Protein AF-A0A973JSM1-F1 (afdb_monomer_lite)

Foldseek 3Di:
DPPVVVVVVVCVLVVVLVVVLVVCVVPDDPDNPPVNVVSVVVSVVVVVVVVVCCVVVVVVVVVVVVVVPD

Structure (mmCIF, N/CA/C/O backbone):
data_AF-A0A973JSM1-F1
#
_entry.id   AF-A0A973JSM1-F1
#
loop_
_atom_site.group_PDB
_atom_site.id
_atom_site.type_symbol
_atom_site.label_atom_id
_atom_site.label_alt_id
_atom_site.label_comp_id
_atom_site.label_asym_id
_atom_site.label_entity_id
_atom_site.label_seq_id
_atom_site.pdbx_PDB_ins_code
_atom_site.Cartn_x
_atom_site.Cartn_y
_atom_site.Cartn_z
_atom_site.occupancy
_atom_site.B_iso_or_equiv
_atom_site.auth_seq_id
_atom_site.auth_comp_id
_atom_site.auth_asym_id
_atom_site.auth_atom_id
_atom_site.pdbx_PDB_model_num
ATOM 1 N N . MET A 1 1 ? 20.758 5.956 -4.390 1.00 59.53 1 MET A N 1
ATOM 2 C CA . MET A 1 1 ? 19.681 6.269 -5.350 1.00 59.53 1 MET A CA 1
ATOM 3 C C . MET A 1 1 ? 18.452 5.374 -5.187 1.00 59.53 1 MET A C 1
ATOM 5 O O . MET A 1 1 ? 17.371 5.845 -5.489 1.00 59.53 1 MET A O 1
ATOM 9 N N . GLU A 1 2 ? 18.566 4.166 -4.619 1.00 72.56 2 GLU A N 1
ATOM 10 C CA . GLU A 1 2 ? 17.405 3.267 -4.451 1.00 72.56 2 GLU A CA 1
ATOM 11 C C . GLU A 1 2 ? 16.595 3.489 -3.158 1.00 72.56 2 GLU A C 1
ATOM 13 O O . GLU A 1 2 ? 15.370 3.458 -3.186 1.00 72.56 2 GLU A O 1
ATOM 18 N N . LEU A 1 3 ? 17.245 3.776 -2.019 1.00 85.75 3 LEU A N 1
ATOM 19 C CA . LEU A 1 3 ? 16.564 3.815 -0.712 1.00 85.75 3 LEU A CA 1
ATOM 20 C C . LEU A 1 3 ? 15.420 4.838 -0.650 1.00 85.75 3 LEU A C 1
ATOM 22 O O . LEU A 1 3 ? 14.338 4.523 -0.164 1.00 85.75 3 LEU A O 1
ATOM 26 N N . THR A 1 4 ? 15.645 6.046 -1.171 1.00 89.25 4 THR A N 1
ATOM 27 C CA . THR A 1 4 ? 14.655 7.132 -1.169 1.00 89.25 4 THR A CA 1
ATOM 28 C C . THR A 1 4 ? 13.419 6.776 -1.986 1.00 89.25 4 THR A C 1
ATOM 30 O O . THR A 1 4 ? 12.317 7.145 -1.600 1.00 89.25 4 THR A O 1
ATOM 33 N N . ASN A 1 5 ? 13.588 6.037 -3.086 1.00 86.56 5 ASN A N 1
ATOM 34 C CA . ASN A 1 5 ? 12.490 5.657 -3.969 1.00 86.56 5 ASN A CA 1
ATOM 35 C C . ASN A 1 5 ? 11.616 4.574 -3.322 1.00 86.56 5 ASN A C 1
ATOM 37 O O . ASN A 1 5 ? 10.394 4.686 -3.298 1.00 86.56 5 ASN A O 1
ATOM 41 N N . ILE A 1 6 ? 12.248 3.572 -2.701 1.00 86.31 6 ILE A N 1
ATOM 42 C CA . ILE A 1 6 ? 11.548 2.523 -1.947 1.00 86.31 6 ILE A CA 1
ATOM 43 C C . ILE A 1 6 ? 10.818 3.140 -0.741 1.00 86.31 6 ILE A C 1
ATOM 45 O O . ILE A 1 6 ? 9.677 2.777 -0.457 1.00 86.31 6 ILE A O 1
ATOM 49 N N . LEU A 1 7 ? 11.440 4.122 -0.074 1.00 89.38 7 LEU A N 1
ATOM 50 C CA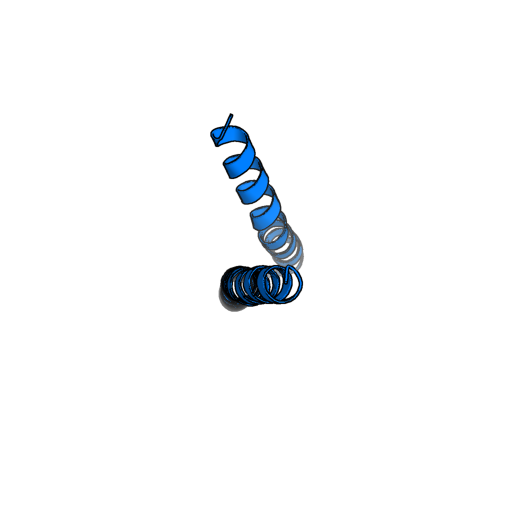 . LEU A 1 7 ? 10.813 4.908 0.992 1.00 89.38 7 LEU A CA 1
ATOM 51 C C . LEU A 1 7 ? 9.606 5.701 0.486 1.00 89.38 7 LEU A C 1
ATOM 53 O O . LEU A 1 7 ? 8.547 5.622 1.100 1.00 89.38 7 LEU A O 1
ATOM 57 N N . LEU A 1 8 ? 9.733 6.438 -0.622 1.00 86.94 8 LEU A N 1
ATOM 58 C CA . LEU A 1 8 ? 8.637 7.238 -1.177 1.00 86.94 8 LEU A CA 1
ATOM 59 C C . LEU A 1 8 ? 7.449 6.366 -1.592 1.00 86.94 8 LEU A C 1
ATOM 61 O O . LEU A 1 8 ? 6.311 6.702 -1.275 1.00 86.94 8 LEU A O 1
ATOM 65 N N . VAL A 1 9 ? 7.708 5.236 -2.256 1.00 86.81 9 VAL A N 1
ATOM 66 C CA . VAL A 1 9 ? 6.665 4.280 -2.655 1.00 86.81 9 VAL A CA 1
ATOM 67 C C . VAL A 1 9 ? 6.014 3.654 -1.423 1.00 86.81 9 VAL A C 1
ATOM 69 O O . VAL A 1 9 ? 4.788 3.598 -1.342 1.00 86.81 9 VAL A O 1
ATOM 72 N N . GLY A 1 10 ? 6.809 3.245 -0.432 1.00 84.19 10 GLY A N 1
ATOM 73 C CA . GLY A 1 10 ? 6.299 2.699 0.825 1.00 84.19 10 GLY A CA 1
ATOM 74 C C . GLY A 1 10 ? 5.426 3.695 1.592 1.00 84.19 10 GLY A C 1
ATOM 75 O O . GLY A 1 10 ? 4.350 3.329 2.065 1.00 84.19 10 GLY A O 1
ATOM 76 N N . ILE A 1 11 ? 5.845 4.962 1.672 1.00 85.06 11 ILE A N 1
ATOM 77 C CA . ILE A 1 11 ? 5.084 6.043 2.315 1.00 85.06 11 ILE A CA 1
ATOM 78 C C . ILE A 1 11 ? 3.799 6.338 1.536 1.00 85.06 11 ILE A C 1
ATOM 80 O O . ILE A 1 11 ? 2.734 6.415 2.145 1.00 85.06 11 ILE A O 1
ATOM 84 N N . GLY A 1 12 ? 3.875 6.462 0.208 1.00 83.69 12 GLY A N 1
ATOM 85 C CA . GLY A 1 12 ? 2.719 6.746 -0.644 1.00 83.69 12 GLY A CA 1
ATOM 86 C C . GLY A 1 12 ? 1.644 5.665 -0.546 1.00 83.69 12 GLY A C 1
ATOM 87 O O . GLY A 1 12 ? 0.472 5.974 -0.363 1.00 83.69 12 GLY A O 1
ATOM 88 N N . VAL A 1 13 ? 2.050 4.395 -0.565 1.00 81.81 13 VAL A N 1
ATOM 89 C CA . VAL A 1 13 ? 1.131 3.260 -0.410 1.00 81.81 13 VAL A CA 1
ATOM 90 C C . VAL A 1 13 ? 0.569 3.166 1.018 1.00 81.81 13 VAL A C 1
ATOM 92 O O . VAL A 1 13 ? -0.593 2.815 1.201 1.00 81.81 13 VAL A O 1
ATOM 95 N N . SER A 1 14 ? 1.349 3.517 2.045 1.00 82.44 14 SER A N 1
ATOM 96 C CA . SER A 1 14 ? 0.886 3.465 3.443 1.00 82.44 14 SER A CA 1
ATOM 97 C C . SER A 1 14 ? -0.056 4.618 3.825 1.00 82.44 14 SER A C 1
ATOM 99 O O . SER A 1 14 ? -0.870 4.466 4.739 1.00 82.44 14 SER A O 1
ATOM 101 N N . MET A 1 15 ? 0.033 5.766 3.140 1.00 82.88 15 MET A N 1
ATOM 102 C CA . MET A 1 15 ? -0.755 6.979 3.415 1.00 82.88 15 MET A CA 1
ATOM 103 C C . MET A 1 15 ? -2.267 6.736 3.331 1.00 82.88 15 MET A C 1
ATOM 105 O O . MET A 1 15 ? -3.040 7.304 4.108 1.00 82.88 15 MET A O 1
ATOM 109 N N . ASP A 1 16 ? -2.683 5.853 2.430 1.00 78.81 16 ASP A N 1
ATOM 110 C CA . ASP A 1 16 ? -4.089 5.576 2.157 1.00 78.81 16 ASP A CA 1
ATOM 111 C C . ASP A 1 16 ? -4.726 4.762 3.309 1.00 78.81 16 ASP A C 1
ATOM 113 O O . ASP A 1 16 ? -5.768 5.128 3.862 1.00 78.81 16 ASP A O 1
ATOM 117 N N . ALA A 1 17 ? -4.010 3.748 3.813 1.00 77.06 17 ALA A N 1
ATOM 118 C CA . ALA A 1 17 ? -4.412 2.989 5.001 1.00 77.06 17 ALA A CA 1
ATOM 119 C C . ALA A 1 17 ? -4.370 3.834 6.292 1.00 77.06 17 ALA A C 1
ATOM 121 O O . ALA A 1 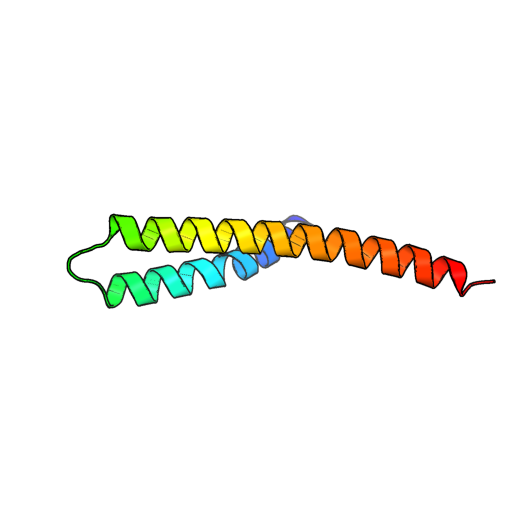17 ? -5.250 3.715 7.151 1.00 77.06 17 ALA A O 1
ATOM 122 N N . PHE A 1 18 ? -3.372 4.716 6.430 1.00 78.31 18 PHE A N 1
ATOM 123 C CA . PHE A 1 18 ? -3.231 5.616 7.579 1.00 78.31 18 PHE A CA 1
ATOM 124 C C . PHE A 1 18 ? -4.382 6.625 7.672 1.00 78.31 18 PHE A C 1
ATOM 126 O O . PHE A 1 18 ? -4.943 6.828 8.750 1.00 78.31 18 PHE A O 1
ATOM 133 N N . THR A 1 19 ? -4.790 7.202 6.542 1.00 78.94 19 THR A N 1
ATOM 134 C CA . THR A 1 19 ? -5.896 8.169 6.474 1.00 78.94 19 THR A CA 1
ATOM 135 C C . THR A 1 19 ? -7.214 7.534 6.909 1.00 78.94 19 THR A C 1
ATOM 137 O O . THR A 1 19 ? -7.933 8.087 7.745 1.00 78.94 19 THR A O 1
ATOM 140 N N . VAL A 1 20 ? -7.511 6.325 6.424 1.00 74.38 20 VAL A N 1
ATOM 141 C CA . VAL A 1 20 ? -8.730 5.598 6.803 1.00 74.38 20 VAL A CA 1
ATOM 142 C C . VAL A 1 20 ? -8.707 5.194 8.281 1.00 74.38 20 VAL A C 1
ATOM 144 O O . VAL A 1 20 ? -9.733 5.304 8.958 1.00 74.38 20 VAL A O 1
ATOM 147 N N . ALA A 1 21 ? -7.550 4.786 8.812 1.00 73.69 21 ALA A N 1
ATOM 148 C CA . ALA A 1 21 ? -7.386 4.479 10.232 1.00 73.69 21 ALA A CA 1
ATOM 149 C C . ALA A 1 21 ? -7.582 5.716 11.126 1.00 73.69 21 ALA A C 1
ATOM 151 O O . ALA A 1 21 ? -8.263 5.617 12.147 1.00 73.69 21 ALA A O 1
ATOM 152 N N . LEU A 1 22 ? -7.051 6.879 10.733 1.00 73.38 22 LEU A N 1
ATOM 153 C CA . LEU A 1 22 ? -7.233 8.137 11.461 1.00 73.38 22 LEU A CA 1
ATOM 154 C C . LEU A 1 22 ? -8.693 8.593 11.462 1.00 73.38 22 LEU A C 1
ATOM 156 O O . LEU A 1 22 ? -9.251 8.846 12.528 1.00 73.38 22 LEU A O 1
ATOM 160 N N . VAL A 1 23 ? -9.340 8.648 10.295 1.00 73.19 23 VAL A N 1
ATOM 161 C CA . VAL A 1 23 ? -10.742 9.083 10.174 1.00 73.19 23 VAL A CA 1
ATOM 162 C C . VAL A 1 23 ? -11.671 8.159 10.966 1.00 73.19 23 VAL A C 1
ATOM 164 O O . VAL A 1 23 ? -12.535 8.626 11.711 1.00 73.19 23 VAL A O 1
ATOM 167 N N . LYS A 1 24 ? -11.468 6.837 10.884 1.00 68.88 24 LYS A N 1
ATOM 168 C CA . LYS A 1 24 ? -12.246 5.868 11.673 1.00 68.88 24 LYS A CA 1
ATOM 169 C C . LYS A 1 24 ? -11.926 5.915 13.166 1.00 68.88 24 LYS A C 1
ATOM 171 O O . LYS A 1 24 ? -12.844 5.759 13.971 1.00 68.88 24 LYS A O 1
ATOM 176 N N . GLY A 1 25 ? -10.662 6.130 13.529 1.00 67.19 25 GLY A N 1
ATOM 177 C CA . GLY A 1 25 ? -10.208 6.266 14.913 1.00 67.19 25 GLY A CA 1
ATOM 178 C C . GLY A 1 25 ? -10.778 7.503 15.603 1.00 67.19 25 GLY A C 1
ATOM 179 O O . GLY A 1 25 ? -11.115 7.437 16.780 1.00 67.19 25 GLY A O 1
ATOM 180 N N . LEU A 1 26 ? -10.962 8.595 14.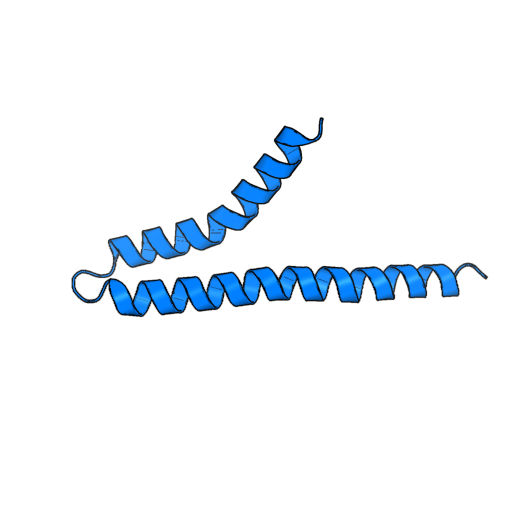858 1.00 68.31 26 LEU A N 1
ATOM 181 C CA . LEU A 1 26 ? -11.576 9.829 15.349 1.00 68.31 26 LEU A CA 1
ATOM 182 C C . LEU A 1 26 ? -13.112 9.747 15.431 1.00 68.31 26 LEU A C 1
ATOM 184 O O . LEU A 1 26 ? -13.702 10.381 16.299 1.00 68.31 26 LEU A O 1
ATOM 188 N N . CYS A 1 27 ? -13.769 8.955 14.574 1.00 66.69 27 CYS A N 1
ATOM 189 C CA . CYS A 1 27 ? -15.237 8.847 14.539 1.00 66.69 27 CYS A CA 1
ATOM 190 C C . CYS A 1 27 ? -15.855 7.740 15.421 1.00 66.69 27 CYS A C 1
ATOM 192 O O . CYS A 1 27 ? -17.061 7.775 15.654 1.00 66.69 27 CYS A O 1
ATOM 194 N N . THR A 1 28 ? -15.103 6.738 15.899 1.00 58.16 28 THR A N 1
ATOM 195 C CA . THR A 1 28 ? -15.695 5.546 16.556 1.00 58.16 28 THR A CA 1
ATOM 196 C C . THR A 1 28 ? -15.333 5.447 18.040 1.00 58.16 28 THR A C 1
ATOM 198 O O . THR A 1 28 ? -14.203 5.108 18.381 1.00 58.16 28 THR A O 1
ATOM 201 N N . LYS A 1 29 ? -16.314 5.673 18.927 1.00 57.41 29 LYS A N 1
ATOM 202 C CA . LYS A 1 29 ? -16.136 5.688 20.393 1.00 57.41 29 LYS A CA 1
ATOM 203 C C . LYS A 1 29 ? -16.226 4.307 21.080 1.00 57.41 29 LYS A C 1
ATOM 205 O O . LYS A 1 29 ? -15.643 4.156 22.144 1.00 57.41 29 LYS A O 1
ATOM 210 N N . ASP A 1 30 ? -16.837 3.286 20.455 1.00 57.06 30 ASP A N 1
ATOM 211 C CA . ASP A 1 30 ? -17.196 2.035 21.171 1.00 57.06 30 ASP A CA 1
ATOM 212 C C . ASP A 1 30 ? -16.877 0.686 20.476 1.00 57.06 30 ASP A C 1
ATOM 214 O O . ASP A 1 30 ? -16.887 -0.354 21.126 1.00 57.06 30 ASP A O 1
ATOM 218 N N . SER A 1 31 ? -16.528 0.635 19.181 1.00 58.53 31 SER A N 1
ATOM 219 C CA . SER A 1 31 ? -16.300 -0.645 18.463 1.00 58.53 31 SER A CA 1
ATOM 220 C C . SER A 1 31 ? -15.017 -0.637 17.617 1.00 58.53 31 SER A C 1
ATOM 222 O O . SER A 1 31 ? -15.043 -0.705 16.384 1.00 58.53 31 SER A O 1
ATOM 224 N N . ARG A 1 32 ? -13.860 -0.544 18.284 1.00 65.94 32 ARG A N 1
ATOM 225 C CA . ARG A 1 32 ? -12.551 -0.310 17.641 1.00 65.94 32 ARG A CA 1
ATOM 226 C C . ARG A 1 32 ? -11.945 -1.541 16.944 1.00 65.94 32 ARG A C 1
ATOM 228 O O . ARG A 1 32 ? -11.277 -1.399 15.924 1.00 65.94 32 ARG A O 1
ATOM 235 N N . THR A 1 33 ? -12.172 -2.752 17.454 1.00 64.69 33 THR A N 1
ATOM 236 C CA . THR A 1 33 ? -11.434 -3.965 17.036 1.00 64.69 33 THR A CA 1
ATOM 237 C C . THR A 1 33 ? -11.972 -4.621 15.767 1.00 64.69 33 THR A C 1
ATOM 239 O O . THR A 1 33 ? -11.197 -4.887 14.853 1.00 64.69 33 THR A O 1
ATOM 242 N N . ARG A 1 34 ? -13.290 -4.844 15.653 1.00 68.81 34 ARG A N 1
ATOM 243 C CA . ARG A 1 34 ? -13.880 -5.477 14.451 1.00 68.81 34 ARG A CA 1
ATOM 244 C C . ARG A 1 34 ? -13.707 -4.627 13.196 1.00 68.81 34 ARG A C 1
ATOM 246 O O . ARG A 1 34 ? -13.395 -5.144 12.130 1.00 68.81 34 ARG A O 1
ATOM 253 N N . VAL A 1 35 ? -13.891 -3.318 13.336 1.00 72.25 35 VAL A N 1
ATOM 254 C CA . VAL A 1 35 ? -13.852 -2.379 12.214 1.00 72.25 35 VAL A CA 1
ATOM 255 C C . VAL A 1 35 ? -12.425 -2.191 11.697 1.00 72.25 35 VAL A C 1
ATOM 257 O O . VAL A 1 35 ? -12.221 -2.216 10.487 1.00 72.25 35 VAL A O 1
ATOM 260 N N . SER A 1 36 ? -11.441 -2.063 12.591 1.00 72.62 36 SER A N 1
ATOM 261 C CA . SER A 1 36 ? -10.026 -1.986 12.206 1.00 72.62 36 SER A CA 1
ATOM 262 C C . SER A 1 36 ? -9.566 -3.257 11.482 1.00 72.62 36 SER A C 1
ATOM 264 O O . SER A 1 36 ? -8.900 -3.178 10.453 1.00 72.62 36 SER A O 1
ATOM 266 N N . LEU A 1 37 ? -10.010 -4.429 11.951 1.00 74.62 37 LEU A N 1
ATOM 267 C CA . LEU A 1 37 ? -9.657 -5.714 11.349 1.00 74.62 37 LEU A CA 1
ATOM 268 C C . LEU A 1 37 ? -10.218 -5.862 9.927 1.00 74.62 37 LEU A C 1
ATOM 270 O O . LEU A 1 37 ? -9.486 -6.258 9.028 1.00 74.62 37 LEU A O 1
ATOM 274 N N . ILE A 1 38 ? -11.475 -5.476 9.691 1.00 77.75 38 ILE A N 1
ATOM 275 C CA . ILE A 1 38 ? -12.098 -5.527 8.354 1.00 77.75 38 ILE A CA 1
ATOM 276 C C . ILE A 1 38 ? -11.433 -4.550 7.375 1.00 77.75 38 ILE A C 1
ATOM 278 O O . ILE A 1 38 ? -11.245 -4.885 6.204 1.00 77.75 38 ILE A O 1
ATOM 282 N N . ILE A 1 39 ? -11.059 -3.355 7.844 1.00 75.94 39 ILE A N 1
ATOM 283 C CA . ILE A 1 39 ? -10.367 -2.358 7.018 1.00 75.94 39 ILE A CA 1
ATOM 284 C C . ILE A 1 39 ? -8.967 -2.838 6.679 1.00 75.94 39 ILE A C 1
ATOM 286 O O . ILE A 1 39 ? -8.617 -2.814 5.509 1.00 75.94 39 ILE A O 1
ATOM 290 N N . GLY A 1 40 ? -8.193 -3.299 7.664 1.00 76.25 40 GLY A N 1
ATOM 291 C CA . GLY A 1 40 ? -6.843 -3.810 7.435 1.00 76.25 40 GLY A CA 1
ATOM 292 C C . GLY A 1 40 ? -6.839 -5.017 6.499 1.00 76.25 40 GLY A C 1
ATOM 293 O O . GLY A 1 40 ? -6.019 -5.079 5.587 1.00 76.25 40 GLY A O 1
ATOM 294 N N . LEU A 1 41 ? -7.804 -5.930 6.662 1.00 81.19 41 LEU A N 1
ATOM 295 C CA . LEU A 1 41 ? -7.957 -7.089 5.783 1.00 81.19 41 LEU A CA 1
ATOM 296 C C . LEU A 1 41 ? -8.310 -6.668 4.350 1.00 81.19 41 LEU A C 1
ATOM 298 O O . LEU A 1 41 ? -7.698 -7.154 3.404 1.00 81.19 41 LEU A O 1
ATOM 302 N N . SER A 1 42 ? -9.256 -5.736 4.187 1.00 80.06 42 SER A N 1
ATOM 303 C CA . SER A 1 42 ? -9.644 -5.235 2.863 1.00 80.06 42 SER A CA 1
ATOM 304 C C . SER A 1 42 ? -8.508 -4.448 2.207 1.00 80.06 42 SER A C 1
ATOM 306 O O . SER A 1 42 ? -8.180 -4.716 1.058 1.00 80.06 42 SER A O 1
ATOM 308 N N . PHE A 1 43 ? -7.852 -3.536 2.929 1.00 80.12 43 PHE A N 1
ATOM 309 C CA . PHE A 1 43 ? -6.719 -2.763 2.413 1.00 80.12 43 PHE A CA 1
ATOM 310 C C . PHE A 1 43 ? -5.564 -3.665 1.991 1.00 80.12 43 PHE A C 1
ATOM 312 O O . PHE A 1 43 ? -5.079 -3.534 0.875 1.00 80.12 43 PHE A O 1
ATOM 319 N N . GLY A 1 44 ? -5.162 -4.618 2.835 1.00 79.75 44 GLY A N 1
ATOM 320 C CA . GLY A 1 44 ? -4.097 -5.563 2.498 1.00 79.75 44 GLY A CA 1
ATOM 321 C C . GLY A 1 44 ? -4.450 -6.426 1.286 1.00 79.75 44 GLY A C 1
ATOM 322 O O . GLY A 1 44 ? -3.610 -6.631 0.408 1.00 79.75 44 GLY A O 1
ATOM 323 N N . PHE A 1 45 ? -5.706 -6.873 1.193 1.00 84.62 45 PHE A N 1
ATOM 324 C CA . PHE A 1 45 ? -6.194 -7.627 0.042 1.00 84.62 45 PHE A CA 1
ATOM 325 C C . PHE A 1 45 ? -6.124 -6.801 -1.248 1.00 84.62 45 PHE A C 1
ATOM 327 O O . PHE A 1 45 ? -5.546 -7.255 -2.233 1.00 84.62 45 PHE A O 1
ATOM 334 N N . PHE A 1 46 ? -6.637 -5.570 -1.236 1.00 82.50 46 PHE A N 1
ATOM 335 C CA . PHE A 1 46 ? -6.594 -4.681 -2.398 1.00 82.50 46 PHE A CA 1
ATOM 336 C C . PHE A 1 46 ? -5.167 -4.247 -2.761 1.00 82.50 46 PHE A C 1
ATOM 338 O O . PHE A 1 46 ? -4.845 -4.163 -3.944 1.00 82.50 46 PHE A O 1
ATOM 345 N N . GLN A 1 47 ? -4.289 -4.046 -1.778 1.00 82.81 47 GLN A N 1
ATOM 346 C CA . GLN A 1 47 ? -2.893 -3.667 -1.996 1.00 82.81 47 GLN A CA 1
ATOM 347 C C . GLN A 1 47 ? -2.092 -4.804 -2.649 1.00 82.81 47 GLN A C 1
ATOM 349 O O . GLN A 1 47 ? -1.329 -4.563 -3.584 1.00 82.81 47 GLN A O 1
ATOM 354 N N . GLY A 1 48 ? -2.321 -6.056 -2.241 1.00 82.00 48 GLY A N 1
ATOM 355 C CA . GLY A 1 48 ? -1.763 -7.228 -2.924 1.00 82.00 48 GLY A CA 1
ATOM 356 C C . GLY A 1 48 ? -2.372 -7.446 -4.313 1.00 82.00 48 GLY A C 1
ATOM 357 O O . GLY A 1 48 ? -1.660 -7.742 -5.275 1.00 82.00 48 GLY A O 1
ATOM 358 N N . PHE A 1 49 ? -3.683 -7.240 -4.440 1.00 86.88 49 PHE A N 1
ATOM 359 C CA . PHE A 1 49 ? -4.404 -7.403 -5.701 1.00 86.88 49 PHE A CA 1
ATOM 360 C C . PHE A 1 49 ? -3.959 -6.393 -6.766 1.00 86.88 49 PHE A C 1
ATOM 362 O O . PHE A 1 49 ? -3.757 -6.771 -7.919 1.00 86.88 49 PHE A O 1
ATOM 369 N N . MET A 1 50 ? -3.725 -5.134 -6.385 1.00 84.06 50 MET A N 1
ATOM 370 C CA . MET A 1 50 ? -3.202 -4.096 -7.279 1.00 84.06 50 MET A CA 1
ATOM 371 C C . MET A 1 50 ? -1.831 -4.479 -7.853 1.00 84.06 50 MET A C 1
ATOM 373 O O . MET A 1 50 ? -1.612 -4.339 -9.054 1.00 84.06 50 MET A O 1
ATOM 377 N N . ILE A 1 51 ? -0.923 -5.004 -7.023 1.00 83.56 51 ILE A N 1
ATOM 378 C CA . ILE A 1 51 ? 0.414 -5.447 -7.455 1.00 83.56 51 ILE A CA 1
ATOM 379 C C . ILE A 1 51 ? 0.301 -6.634 -8.421 1.00 83.56 51 ILE A C 1
ATOM 381 O O . ILE A 1 51 ? 0.981 -6.670 -9.448 1.00 83.56 51 ILE A O 1
ATOM 385 N N . TRP A 1 52 ? -0.591 -7.584 -8.134 1.00 85.94 52 TRP A N 1
ATOM 386 C CA . TRP A 1 52 ? -0.827 -8.746 -8.991 1.00 85.94 52 TRP A CA 1
ATOM 387 C C . TRP A 1 52 ? -1.422 -8.364 -10.353 1.00 85.94 52 TRP A C 1
ATOM 389 O O . TRP A 1 52 ? -0.964 -8.851 -11.395 1.00 85.94 52 TRP A O 1
ATOM 399 N N . LEU A 1 53 ? -2.393 -7.445 -10.359 1.00 86.56 53 LEU A N 1
ATOM 400 C CA . LEU A 1 53 ? -2.942 -6.860 -11.579 1.00 86.56 53 LEU A CA 1
ATOM 401 C C . LEU A 1 53 ? -1.868 -6.102 -12.356 1.00 86.56 53 LEU A C 1
ATOM 403 O O . LEU A 1 53 ? -1.690 -6.367 -13.539 1.00 86.56 53 LEU A O 1
ATOM 407 N N . GLY A 1 54 ? -1.112 -5.216 -11.706 1.00 85.06 54 GLY A N 1
ATOM 408 C CA . GLY A 1 54 ? -0.043 -4.448 -12.344 1.00 85.06 54 GLY A CA 1
ATOM 409 C C . GLY A 1 54 ? 1.017 -5.340 -12.993 1.00 85.06 54 GLY A C 1
ATOM 410 O O . GLY A 1 54 ? 1.415 -5.097 -14.129 1.00 85.06 54 GLY A O 1
ATOM 411 N N . TYR A 1 55 ? 1.411 -6.429 -12.330 1.00 84.25 55 TYR A N 1
ATOM 412 C CA . TYR A 1 55 ? 2.348 -7.407 -12.883 1.00 84.25 55 TYR A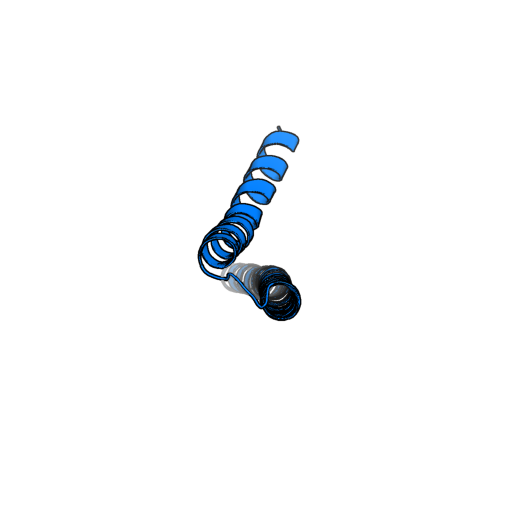 CA 1
ATOM 413 C C . TYR A 1 55 ? 1.761 -8.183 -14.072 1.00 84.25 55 TYR A C 1
ATOM 415 O O . TYR A 1 55 ? 2.436 -8.393 -15.082 1.00 84.25 55 TYR A O 1
ATOM 423 N N . THR A 1 56 ? 0.496 -8.596 -13.982 1.00 83.19 56 THR A N 1
ATOM 424 C CA . THR A 1 56 ? -0.173 -9.352 -15.048 1.00 83.19 56 THR A CA 1
ATOM 425 C C . THR A 1 56 ? -0.433 -8.475 -16.270 1.00 83.19 56 THR A C 1
ATOM 427 O O . THR A 1 56 ? -0.087 -8.866 -17.384 1.00 83.19 56 THR A O 1
ATOM 430 N N . LEU A 1 57 ? -0.979 -7.271 -16.084 1.00 83.25 57 LEU A N 1
ATOM 431 C CA . LEU A 1 57 ? -1.187 -6.308 -17.164 1.00 83.25 57 LEU A CA 1
ATOM 432 C C . LEU A 1 57 ? 0.154 -5.859 -17.749 1.00 83.25 57 LEU A C 1
ATOM 434 O O . LEU A 1 57 ? 0.310 -5.899 -18.963 1.00 83.25 57 LEU A O 1
ATOM 438 N N . GLY A 1 58 ? 1.147 -5.525 -16.922 1.00 82.25 58 GLY A N 1
ATOM 439 C CA . GLY A 1 58 ? 2.478 -5.122 -17.383 1.00 82.25 58 GLY A CA 1
ATOM 440 C C . GLY A 1 58 ? 3.161 -6.181 -18.253 1.00 82.25 58 GLY A C 1
ATOM 441 O O . GLY A 1 58 ? 3.702 -5.852 -19.308 1.00 82.25 58 GLY A O 1
ATOM 442 N N . LYS A 1 59 ? 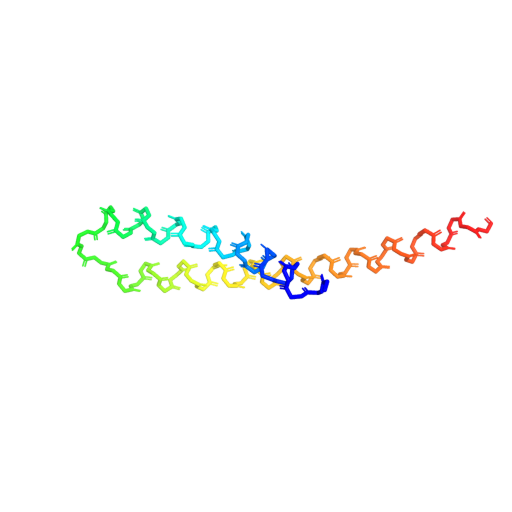3.061 -7.468 -17.888 1.00 76.25 59 LYS A N 1
ATOM 443 C CA . LYS A 1 59 ? 3.552 -8.569 -18.736 1.00 76.25 59 LYS A CA 1
ATOM 444 C C . LYS A 1 59 ? 2.795 -8.693 -20.055 1.00 76.25 59 LYS A C 1
ATOM 446 O O . LYS A 1 59 ? 3.423 -8.926 -21.083 1.00 76.25 59 LYS A O 1
ATOM 451 N N . ASN A 1 60 ? 1.472 -8.533 -20.045 1.00 70.81 60 ASN A N 1
ATOM 452 C CA . ASN A 1 60 ? 0.674 -8.582 -21.271 1.00 70.81 60 ASN A CA 1
ATOM 453 C C . ASN A 1 60 ? 0.967 -7.387 -22.186 1.00 70.81 60 ASN A C 1
ATOM 455 O O . ASN A 1 60 ? 1.108 -7.577 -23.389 1.00 70.81 60 ASN A O 1
ATOM 459 N N . PHE A 1 61 ? 1.137 -6.182 -21.638 1.00 70.06 61 PHE A N 1
ATOM 460 C CA . PHE A 1 61 ? 1.562 -5.006 -22.397 1.00 70.06 61 PHE A CA 1
ATOM 461 C C . PHE A 1 61 ? 2.960 -5.195 -22.981 1.00 70.06 61 PHE A C 1
ATOM 463 O O . PHE A 1 61 ? 3.137 -4.998 -24.176 1.00 70.06 61 PHE A O 1
ATOM 470 N N . SER A 1 62 ? 3.929 -5.666 -22.190 1.00 62.97 62 SER A N 1
ATOM 471 C CA . SER A 1 62 ? 5.274 -5.973 -22.689 1.00 62.97 62 SER A CA 1
ATOM 472 C C . SER A 1 62 ? 5.238 -7.020 -23.810 1.00 62.97 62 SER A C 1
ATOM 474 O O . SER A 1 62 ? 5.827 -6.805 -24.865 1.00 62.97 62 SER A O 1
ATOM 476 N N . SER A 1 63 ? 4.461 -8.096 -23.652 1.00 59.34 63 SER A N 1
ATOM 477 C CA . SER A 1 63 ? 4.296 -9.122 -24.690 1.00 59.34 63 SER A CA 1
ATOM 478 C C . SER A 1 63 ? 3.519 -8.64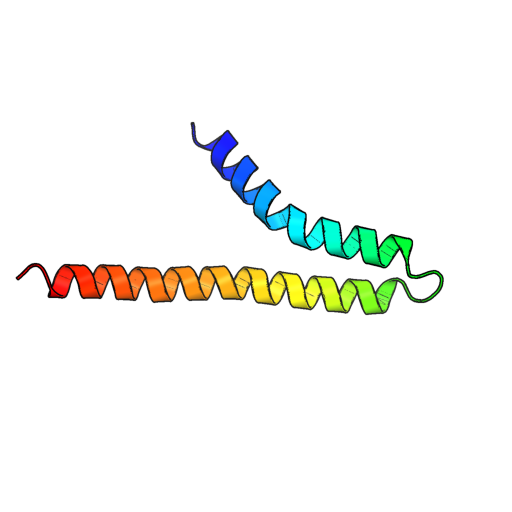1 -25.923 1.00 59.34 63 SER A C 1
ATOM 480 O O . SER A 1 63 ? 3.727 -9.179 -27.008 1.00 59.34 63 SER A O 1
ATOM 482 N N . THR A 1 64 ? 2.613 -7.673 -25.775 1.00 58.44 64 THR A N 1
ATOM 483 C CA . THR A 1 64 ? 1.821 -7.112 -26.884 1.00 58.44 64 THR A CA 1
ATOM 484 C C . THR A 1 64 ? 2.636 -6.092 -27.672 1.00 58.44 64 THR A C 1
ATOM 486 O O . THR A 1 64 ? 2.572 -6.091 -28.895 1.00 58.44 64 THR A O 1
ATOM 489 N N . ILE A 1 65 ? 3.459 -5.286 -26.994 1.00 59.03 65 ILE A N 1
ATOM 490 C CA . ILE A 1 65 ? 4.382 -4.337 -27.631 1.00 59.03 65 ILE A CA 1
ATOM 491 C C . ILE A 1 65 ? 5.433 -5.095 -28.456 1.00 59.03 65 ILE A C 1
ATOM 493 O O . ILE A 1 65 ? 5.679 -4.726 -29.595 1.00 59.03 65 ILE A O 1
ATOM 497 N N . ILE A 1 66 ? 5.959 -6.218 -27.950 1.00 58.00 66 ILE A N 1
ATOM 498 C CA . ILE A 1 66 ? 6.900 -7.081 -28.694 1.00 58.00 66 ILE A CA 1
ATOM 499 C C . ILE A 1 66 ? 6.245 -7.729 -29.929 1.00 58.00 66 ILE A C 1
ATOM 501 O O . ILE A 1 66 ? 6.921 -8.001 -30.913 1.00 58.00 66 ILE A O 1
ATOM 505 N N . ARG A 1 67 ? 4.927 -7.973 -29.913 1.00 53.94 67 ARG A N 1
ATOM 506 C CA . ARG A 1 67 ? 4.199 -8.522 -31.072 1.00 53.94 67 ARG A CA 1
ATOM 507 C C . ARG A 1 67 ? 3.877 -7.495 -32.159 1.00 53.94 67 ARG A C 1
ATOM 509 O O . ARG A 1 67 ? 3.585 -7.909 -33.274 1.00 53.94 67 ARG A O 1
ATOM 516 N N . PHE A 1 68 ? 3.885 -6.205 -31.830 1.00 54.88 68 PHE A N 1
ATOM 517 C CA . PHE A 1 68 ? 3.687 -5.114 -32.789 1.00 54.88 68 PHE A CA 1
ATOM 518 C C . PHE A 1 68 ? 5.008 -4.582 -33.375 1.00 54.88 68 PHE A C 1
ATOM 520 O O . PHE A 1 68 ? 4.957 -3.802 -34.318 1.00 54.88 68 PHE A O 1
ATOM 527 N N . ASP A 1 69 ? 6.163 -5.010 -32.848 1.00 48.12 69 ASP A N 1
ATOM 528 C CA . ASP A 1 69 ? 7.511 -4.696 -33.357 1.00 48.12 69 ASP A CA 1
ATOM 529 C C . ASP A 1 69 ? 8.010 -5.749 -34.375 1.00 48.12 69 ASP A C 1
ATOM 531 O O . ASP A 1 69 ? 9.159 -6.185 -34.338 1.00 48.12 69 ASP A O 1
ATOM 535 N N . HIS A 1 70 ? 7.124 -6.207 -35.267 1.00 47.34 70 HIS A N 1
ATOM 536 C CA . HIS A 1 70 ? 7.487 -6.992 -36.452 1.00 47.34 70 HIS A CA 1
ATOM 537 C C . HIS A 1 70 ? 6.779 -6.453 -37.693 1.00 47.34 70 HIS A C 1
ATOM 539 O O . HIS A 1 70 ? 5.574 -6.127 -37.582 1.00 47.34 70 HIS A O 1
#

Sequence (70 aa):
MELTNILLVGIGVSMDAFTVALVKGLCTKDSRTRVSLIIGLSFGFFQGFMIWLGYTLGKNFSSTIIRFDH

Radius of gyration: 17.99 Å; chains: 1; bounding box: 37×19×58 Å

Secondary structure (DSSP, 8-state):
--HHHHHHHHHHHHHHHHHHHHHHHHH-SS-HHHHHHHHHHHHHHHHHHHHHHHHHHHHHHHHHHHHH--

pLDDT: mean 74.56, std 10.9, range [47.34, 89.38]